Protein AF-A0A3N5T898-F1 (afdb_monomer)

Radius of gyration: 33.57 Å; Cα contacts (8 Å, |Δi|>4): 52; chains: 1; bounding box: 86×47×98 Å

Mean predicted aligned error: 14.05 Å

pLDDT: mean 79.13, std 24.29, range [31.53, 98.25]

Solvent-accessible surface area (backbone atoms only — not comparable to full-atom values): 8788 Å² total; per-residue (Å²): 140,86,88,80,85,82,81,81,82,78,82,81,83,78,82,78,80,78,80,80,84,78,85,74,86,74,86,76,78,72,82,68,76,75,55,72,74,76,83,80,87,82,82,91,66,82,76,77,73,57,71,67,58,52,60,71,70,52,84,76,70,47,39,66,59,54,30,48,35,70,72,47,57,75,90,43,47,48,76,62,67,66,69,38,64,49,75,49,72,72,54,53,72,76,45,66,85,57,81,79,78,88,86,82,88,90,81,73,76,85,90,54,97,85,62,84,58,68,93,79,110

Nearest PDB structures (foldseek):
  4ioj-assembly1_A  TM=9.815E-01  e=1.491E-05  Moorella thermoacetica ATCC 39073
  5a4j-assembly2_A  TM=9.734E-01  e=4.145E-04  Tepidanaerobacter acetatoxydans Re1

Secondary structure (DSSP, 8-state):
------PPPPPP---PPPPP------------------PPPP---SSPPPHHHHHHH--PPPHHHHHHHHT--GGGEEESSSS-EEEPTTHHHHHTTSPP--------SS--TT---TTT-

Structure (mmCIF, N/CA/C/O backbone):
data_AF-A0A3N5T898-F1
#
_entry.id   AF-A0A3N5T898-F1
#
loop_
_atom_site.group_PDB
_atom_site.id
_atom_site.type_symbol
_atom_site.label_atom_id
_atom_site.label_alt_id
_atom_site.label_comp_id
_atom_site.label_asym_id
_atom_site.label_entity_id
_atom_site.label_seq_id
_atom_site.pdbx_PDB_ins_code
_atom_site.Cartn_x
_atom_site.Cartn_y
_atom_site.Cartn_z
_atom_site.occupancy
_atom_site.B_iso_or_equiv
_atom_site.auth_seq_id
_atom_site.auth_comp_id
_atom_site.auth_asym_id
_atom_site.auth_atom_id
_atom_site.pdbx_PDB_model_num
ATOM 1 N N . MET A 1 1 ? -64.226 32.332 78.339 1.00 42.94 1 MET A N 1
ATOM 2 C CA . MET A 1 1 ? -63.950 31.152 77.487 1.00 42.94 1 MET A CA 1
ATOM 3 C C . MET A 1 1 ? -62.711 31.446 76.651 1.00 42.94 1 MET A C 1
ATOM 5 O O . MET A 1 1 ? -62.765 32.293 75.773 1.00 42.94 1 MET A O 1
ATOM 9 N N . ALA A 1 2 ? -61.574 30.850 77.014 1.00 41.94 2 ALA A N 1
ATOM 10 C CA . ALA A 1 2 ? -60.269 31.091 76.399 1.00 41.94 2 ALA A CA 1
ATOM 11 C C . ALA A 1 2 ? -60.043 30.139 75.213 1.00 41.94 2 ALA A C 1
ATOM 13 O O . ALA A 1 2 ? -60.228 28.933 75.355 1.00 41.94 2 ALA A O 1
ATOM 14 N N . ILE A 1 3 ? -59.630 30.666 74.057 1.00 42.22 3 ILE A N 1
ATOM 15 C CA . ILE A 1 3 ? -59.310 29.873 72.862 1.00 42.22 3 ILE A CA 1
ATOM 16 C C . ILE A 1 3 ? -57.783 29.813 72.728 1.00 42.22 3 ILE A C 1
ATOM 18 O O . ILE A 1 3 ? -57.141 30.734 72.227 1.00 42.22 3 ILE A O 1
ATOM 22 N N . THR A 1 4 ? -57.180 28.728 73.212 1.00 44.31 4 THR A N 1
ATOM 23 C CA . THR A 1 4 ? -55.740 28.453 73.125 1.00 44.31 4 THR A CA 1
ATOM 24 C C . THR A 1 4 ? -55.383 27.802 71.782 1.00 44.31 4 THR A C 1
ATOM 26 O O . THR A 1 4 ? -55.752 26.669 71.480 1.00 44.31 4 THR A O 1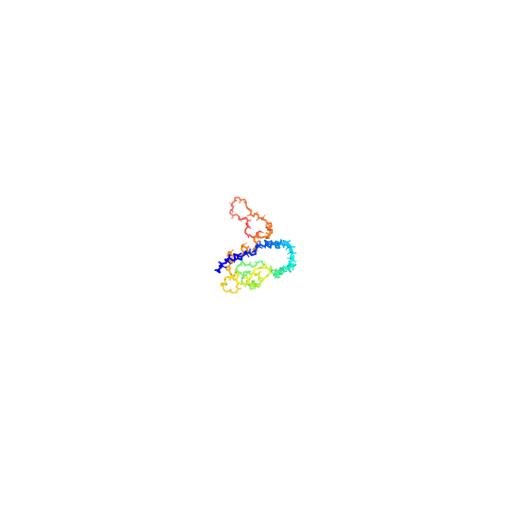
ATOM 29 N N . LYS A 1 5 ? -54.614 28.525 70.956 1.00 48.72 5 LYS A N 1
ATOM 30 C CA . LYS A 1 5 ? -54.051 28.068 69.671 1.00 48.72 5 LYS A CA 1
ATOM 31 C C . LYS A 1 5 ? -52.921 27.049 69.915 1.00 48.72 5 LYS A C 1
ATOM 33 O O . LYS A 1 5 ? -51.794 27.431 70.225 1.00 48.72 5 LYS A O 1
ATOM 38 N N . LYS A 1 6 ? -53.182 25.748 69.738 1.00 46.75 6 LYS A N 1
ATOM 39 C CA . LYS A 1 6 ? -52.131 24.711 69.659 1.00 46.75 6 LYS A CA 1
ATOM 40 C C . LYS A 1 6 ? -51.382 24.831 68.322 1.00 46.75 6 LYS A C 1
ATOM 42 O O . LYS A 1 6 ? -51.940 24.551 67.265 1.00 46.75 6 LYS A O 1
ATOM 47 N N . ARG A 1 7 ? -50.109 25.238 68.363 1.00 47.53 7 ARG A N 1
ATOM 48 C CA . ARG A 1 7 ? -49.183 25.181 67.217 1.00 47.53 7 ARG A CA 1
ATOM 49 C C . ARG A 1 7 ? -48.797 23.718 66.961 1.00 47.53 7 ARG A C 1
ATOM 51 O O . ARG A 1 7 ? -48.230 23.069 67.834 1.00 47.53 7 ARG A O 1
ATOM 58 N N . LYS A 1 8 ? -49.122 23.196 65.776 1.00 44.91 8 LYS A N 1
ATOM 59 C CA . LYS A 1 8 ? -48.767 21.840 65.333 1.00 44.91 8 LYS A CA 1
ATOM 60 C C . LYS A 1 8 ? -47.328 21.855 64.803 1.00 44.91 8 LYS A C 1
ATOM 62 O O . LYS A 1 8 ? -47.035 22.570 63.849 1.00 44.91 8 LYS A O 1
ATOM 67 N N . ALA A 1 9 ? -46.432 21.114 65.451 1.00 46.72 9 ALA A N 1
ATOM 68 C CA . ALA A 1 9 ? -45.042 20.962 65.028 1.00 46.72 9 ALA A CA 1
ATOM 69 C C . ALA A 1 9 ? -44.952 20.153 63.719 1.00 46.72 9 ALA A C 1
ATOM 71 O O . ALA A 1 9 ? -45.597 19.114 63.578 1.00 46.72 9 ALA A O 1
ATOM 72 N N . LEU A 1 10 ? -44.154 20.641 62.767 1.00 40.44 10 LEU A N 1
ATOM 73 C CA . LEU A 1 10 ? -43.810 19.950 61.521 1.00 40.44 10 LEU A CA 1
ATOM 74 C C . LEU A 1 10 ? -42.838 18.788 61.816 1.00 40.44 10 LEU A C 1
ATOM 76 O O . LEU A 1 10 ? -41.910 18.971 62.609 1.00 40.44 10 LEU A O 1
ATOM 80 N N . PRO A 1 11 ? -42.997 17.605 61.193 1.00 41.88 11 PRO A N 1
ATOM 81 C CA . PRO A 1 11 ? -42.087 16.488 61.416 1.00 41.88 11 PRO A CA 1
ATOM 82 C C . PRO A 1 11 ? -40.720 16.744 60.761 1.00 41.88 11 PRO A C 1
ATOM 84 O O . PRO A 1 11 ? -40.621 17.197 59.619 1.00 41.88 11 PRO A O 1
ATOM 87 N N . LYS A 1 12 ? -39.652 16.441 61.508 1.00 42.59 12 LYS A N 1
ATOM 88 C CA . LYS A 1 12 ? -38.250 16.526 61.077 1.00 42.59 12 LYS A CA 1
ATOM 89 C C . LYS A 1 12 ? -38.016 15.594 59.876 1.00 42.59 12 LYS A C 1
ATOM 91 O O . LYS A 1 12 ? -38.197 14.387 59.996 1.00 42.59 12 LYS A O 1
ATOM 96 N N . LYS A 1 13 ? -37.581 16.148 58.736 1.00 42.47 13 LYS A N 1
ATOM 97 C CA . LYS A 1 13 ? -37.082 15.384 57.578 1.00 42.47 13 LYS A CA 1
ATOM 98 C C . LYS A 1 13 ? -35.842 14.584 57.992 1.00 42.47 13 LYS A C 1
ATOM 100 O O . LYS A 1 13 ? -34.786 15.160 58.239 1.00 42.47 13 LYS A O 1
ATOM 105 N N . THR A 1 14 ? -35.958 13.264 58.039 1.00 36.97 14 THR A N 1
ATOM 106 C CA . THR A 1 14 ? -34.824 12.337 58.079 1.00 36.97 14 THR A CA 1
ATOM 107 C C . THR A 1 14 ? -34.124 12.345 56.717 1.00 36.97 14 THR A C 1
ATOM 109 O O . THR A 1 14 ? -34.742 12.088 55.685 1.00 36.97 14 THR A O 1
ATOM 112 N N . LEU A 1 15 ? -32.828 12.671 56.701 1.00 37.31 15 LEU A N 1
ATOM 113 C CA . LEU A 1 15 ? -31.980 12.588 55.511 1.00 37.31 15 LEU A CA 1
ATOM 114 C C . LEU A 1 15 ? -31.830 11.121 55.083 1.00 37.31 15 LEU A C 1
ATOM 116 O O . LEU A 1 15 ? -31.170 10.328 55.753 1.00 37.31 15 LEU A O 1
ATOM 120 N N . ALA A 1 16 ? -32.439 10.769 53.952 1.00 42.38 16 ALA A N 1
ATOM 121 C CA . ALA A 1 16 ? -32.222 9.493 53.288 1.00 42.38 16 ALA A CA 1
ATOM 122 C C . ALA A 1 16 ? -30.763 9.395 52.805 1.00 42.38 16 ALA A C 1
ATOM 124 O O . ALA A 1 16 ? -30.274 10.255 52.068 1.00 42.38 16 ALA A O 1
ATOM 125 N N . LYS A 1 17 ? -30.063 8.336 53.227 1.00 38.09 17 LYS A N 1
ATOM 126 C CA . LYS A 1 17 ? -28.729 7.970 52.736 1.00 38.09 17 LYS A CA 1
ATOM 127 C C . LYS A 1 17 ? -28.800 7.719 51.222 1.00 38.09 17 LYS A C 1
ATOM 129 O O . LYS A 1 17 ? -29.535 6.838 50.783 1.00 38.09 17 LYS A O 1
ATOM 134 N N . LYS A 1 18 ? -28.027 8.471 50.428 1.00 37.53 18 LYS A N 1
ATOM 135 C CA . LYS A 1 18 ? -27.790 8.179 49.001 1.00 37.53 18 LYS A CA 1
ATOM 136 C C . LYS A 1 18 ? -27.208 6.762 48.861 1.00 37.53 18 LYS A C 1
ATOM 138 O O . LYS A 1 18 ? -26.258 6.452 49.583 1.00 37.53 18 LYS A O 1
ATOM 143 N N . PRO A 1 19 ? -27.703 5.917 47.943 1.00 31.53 19 PRO A N 1
ATOM 144 C C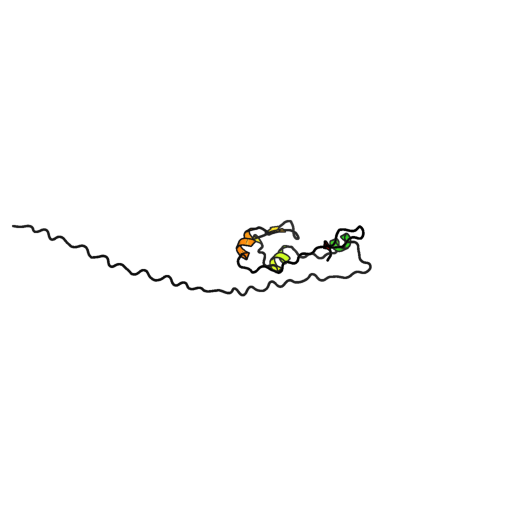A . PRO A 1 19 ? -27.062 4.642 47.673 1.00 31.53 19 PRO A CA 1
ATOM 145 C C . PRO A 1 19 ? -25.743 4.881 46.926 1.00 31.53 19 PRO A C 1
ATOM 147 O O . PRO A 1 19 ? -25.659 5.701 46.011 1.00 31.53 19 PRO A O 1
ATOM 150 N N . ALA A 1 20 ? -24.701 4.174 47.357 1.00 39.41 20 ALA A N 1
ATOM 151 C CA . ALA A 1 20 ? -23.379 4.193 46.754 1.00 39.41 20 ALA A CA 1
ATOM 152 C C . ALA A 1 20 ? -23.435 3.705 45.296 1.00 39.41 20 ALA A C 1
ATOM 154 O O . ALA A 1 20 ? -23.936 2.616 45.009 1.00 39.41 20 ALA A O 1
ATOM 155 N N . VAL A 1 21 ? -22.887 4.500 44.377 1.00 36.06 21 VAL A N 1
ATOM 156 C CA . VAL A 1 21 ? -22.676 4.113 42.978 1.00 36.06 21 VAL A CA 1
ATOM 157 C C . VAL A 1 21 ? -21.608 3.018 42.947 1.00 36.06 21 VAL A C 1
ATOM 159 O O . VAL A 1 21 ? -20.422 3.289 43.134 1.00 36.06 21 VAL A O 1
ATOM 162 N N . LYS A 1 22 ? -22.017 1.765 42.719 1.00 34.34 22 LYS A N 1
ATOM 163 C CA . LYS A 1 22 ? -21.085 0.679 42.399 1.00 34.34 22 LYS A CA 1
ATOM 164 C C . LYS A 1 22 ? -20.480 0.946 41.017 1.00 34.34 22 LYS A C 1
ATOM 166 O O . LYS A 1 22 ? -21.146 0.773 40.001 1.00 34.34 22 LYS A O 1
ATOM 171 N N . LYS A 1 23 ? -19.198 1.326 40.981 1.00 40.62 23 LYS A N 1
ATOM 172 C CA . LYS A 1 23 ? -18.334 1.136 39.808 1.00 40.62 23 LYS A CA 1
ATOM 173 C C . LYS A 1 23 ? -18.194 -0.369 39.574 1.00 40.62 23 LYS A C 1
ATOM 175 O O . LYS A 1 23 ? -17.383 -1.020 40.224 1.00 40.62 23 LYS A O 1
ATOM 180 N N . ALA A 1 24 ? -18.987 -0.917 38.663 1.00 33.44 24 ALA A N 1
ATOM 181 C CA . ALA A 1 24 ? -18.711 -2.214 38.069 1.00 33.44 24 ALA A CA 1
ATOM 182 C C . ALA A 1 24 ? -17.963 -1.958 36.760 1.00 33.44 24 ALA A C 1
ATOM 184 O O . ALA A 1 24 ? -18.555 -1.649 35.729 1.00 33.44 24 ALA A O 1
ATOM 185 N N . GLY A 1 25 ? -16.634 -2.031 36.831 1.00 36.62 25 GLY A N 1
ATOM 186 C CA . GLY A 1 25 ? -15.835 -2.302 35.651 1.00 36.62 25 GLY A CA 1
ATOM 187 C C . GLY A 1 25 ? -16.228 -3.683 35.147 1.00 36.62 25 GLY A C 1
ATOM 188 O O . GLY A 1 25 ? -16.008 -4.681 35.825 1.00 36.62 25 GLY A O 1
ATOM 189 N N . THR A 1 26 ? -16.843 -3.733 33.975 1.00 32.22 26 THR A N 1
ATOM 190 C CA . THR A 1 26 ? -16.959 -4.966 33.207 1.00 32.22 26 THR A CA 1
ATOM 191 C C . THR A 1 26 ? -16.218 -4.710 31.910 1.00 32.22 26 THR A C 1
ATOM 193 O O . THR A 1 26 ? -16.736 -4.130 30.958 1.00 32.22 26 THR A O 1
ATOM 196 N N . SER A 1 27 ? -14.940 -5.076 31.925 1.00 37.16 27 SER A N 1
ATOM 197 C CA . SER A 1 27 ? -14.108 -5.271 30.748 1.00 37.16 27 SER A CA 1
ATOM 198 C C . SER A 1 27 ? -14.720 -6.395 29.914 1.00 37.16 27 SER A C 1
ATOM 200 O O . SER A 1 27 ? -14.306 -7.549 29.977 1.00 37.16 27 SER A O 1
ATOM 202 N N . ALA A 1 28 ? -15.739 -6.058 29.127 1.00 33.75 28 ALA A N 1
ATOM 203 C CA . ALA A 1 28 ? -16.190 -6.904 28.040 1.00 33.75 28 ALA A CA 1
ATOM 204 C C . ALA A 1 28 ? -15.103 -6.865 26.962 1.00 33.75 28 ALA A C 1
ATOM 206 O O . ALA A 1 28 ? -15.109 -6.023 26.063 1.00 33.75 28 ALA A O 1
ATOM 207 N N . SER A 1 29 ? -14.120 -7.753 27.116 1.00 37.06 29 SER A N 1
ATOM 208 C CA . SER A 1 29 ? -13.203 -8.140 26.056 1.00 37.06 29 SER A CA 1
ATOM 209 C C . SER A 1 29 ? -14.056 -8.688 24.917 1.00 37.06 29 SER A C 1
ATOM 211 O O . SER A 1 29 ? -14.468 -9.848 24.922 1.00 37.06 29 SER A O 1
ATOM 213 N N . SER A 1 30 ? -14.409 -7.824 23.965 1.00 43.16 30 SER A N 1
ATOM 214 C CA . SER A 1 30 ? -14.935 -8.285 22.696 1.00 43.16 30 SER A CA 1
ATOM 215 C C . SER A 1 30 ? -13.775 -8.990 22.011 1.00 43.16 30 SER A C 1
ATOM 217 O O . SER A 1 30 ? -12.842 -8.357 21.519 1.00 43.16 30 SER A O 1
ATOM 219 N N . ASN A 1 31 ? -13.809 -10.323 22.056 1.00 42.12 31 ASN A N 1
ATOM 220 C CA . ASN A 1 31 ? -12.984 -11.201 21.240 1.00 42.12 31 ASN A CA 1
ATOM 221 C C . ASN A 1 31 ? -13.223 -10.828 19.772 1.00 42.12 31 ASN A C 1
ATOM 223 O O . ASN A 1 31 ? -14.101 -11.362 19.094 1.00 42.12 31 ASN A O 1
ATOM 227 N N . GLY A 1 32 ? -12.487 -9.821 19.306 1.00 46.91 32 GLY A N 1
ATOM 228 C CA . GLY A 1 32 ? -12.530 -9.342 17.944 1.00 46.91 32 GLY A CA 1
ATOM 229 C C . GLY A 1 32 ? -12.004 -10.457 17.067 1.00 46.91 32 GLY A C 1
ATOM 230 O O . GLY A 1 32 ? -10.821 -10.786 17.139 1.00 46.91 32 GLY A O 1
ATOM 231 N N . LYS A 1 33 ? -12.892 -11.052 16.265 1.00 50.84 33 LYS A N 1
ATOM 232 C CA . LYS A 1 33 ? -12.519 -11.916 15.144 1.00 50.84 33 LYS A CA 1
ATOM 233 C C . LYS A 1 33 ? -11.341 -11.244 14.436 1.00 50.84 33 LYS A C 1
ATOM 235 O O . LYS A 1 33 ? -11.505 -10.139 13.918 1.00 50.84 33 LYS A O 1
ATOM 240 N N . LYS A 1 34 ? -10.148 -11.849 14.493 1.00 56.59 34 LYS A N 1
ATOM 241 C CA . LYS A 1 34 ? -8.995 -11.353 13.735 1.00 56.59 34 LYS A CA 1
ATOM 242 C C . LYS A 1 34 ? -9.443 -11.303 12.283 1.00 56.59 34 LYS A C 1
ATOM 244 O O . LYS A 1 34 ? -9.863 -12.326 11.747 1.00 56.59 34 LYS A O 1
ATOM 249 N N . ALA A 1 35 ? -9.433 -10.116 11.692 1.00 63.31 35 ALA A N 1
ATOM 250 C CA . ALA A 1 35 ? -9.736 -9.984 10.284 1.00 63.31 35 ALA A CA 1
ATOM 251 C C . ALA A 1 35 ? -8.669 -10.784 9.520 1.00 63.31 35 ALA A C 1
ATOM 253 O O . ALA A 1 35 ? -7.468 -10.591 9.716 1.00 63.31 35 ALA A O 1
ATOM 254 N N . VAL A 1 36 ? -9.117 -11.797 8.778 1.00 80.94 36 VAL A N 1
ATOM 255 C CA . VAL A 1 36 ? -8.236 -12.724 8.069 1.00 80.94 36 VAL A CA 1
ATOM 256 C C . VAL A 1 36 ? -7.906 -12.076 6.734 1.00 80.94 36 VAL A C 1
ATOM 258 O O . VAL A 1 36 ? -8.730 -12.071 5.825 1.00 80.94 36 VAL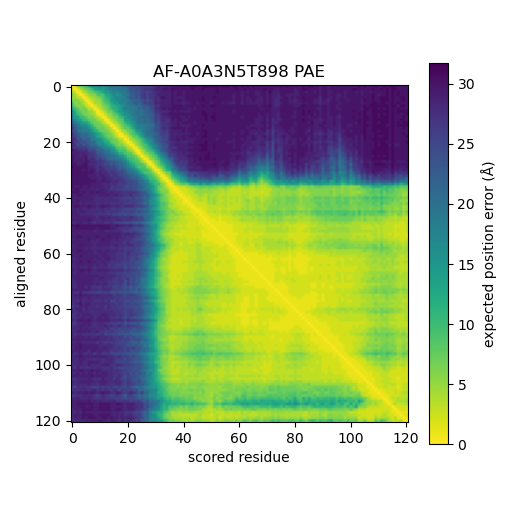 A O 1
ATOM 261 N N . PHE A 1 37 ? -6.714 -11.492 6.632 1.00 86.75 37 PHE A N 1
ATOM 262 C CA . PHE A 1 37 ? -6.189 -11.000 5.364 1.00 86.75 37 PHE A CA 1
ATOM 263 C C . PHE A 1 37 ? -5.919 -12.183 4.429 1.00 86.75 37 PHE A C 1
ATOM 265 O O . PHE A 1 37 ? -5.223 -13.130 4.803 1.00 86.75 37 PHE A O 1
ATOM 272 N N . VAL A 1 38 ? -6.457 -12.127 3.210 1.00 89.00 38 VAL A N 1
ATOM 273 C CA . VAL A 1 38 ? -6.253 -13.181 2.204 1.00 89.00 38 VAL A CA 1
ATOM 274 C C . VAL A 1 38 ? -5.390 -12.623 1.074 1.00 89.00 38 VAL A C 1
ATOM 276 O O . VAL A 1 38 ? -5.862 -11.770 0.335 1.00 89.00 38 VAL A O 1
ATOM 279 N N . PRO A 1 39 ? -4.148 -13.067 0.860 1.00 89.94 39 PRO A N 1
ATOM 280 C CA . PRO A 1 39 ? -3.330 -12.518 -0.219 1.00 89.94 39 PRO A CA 1
ATOM 281 C C . PRO A 1 39 ? -3.900 -12.868 -1.605 1.00 89.94 39 PRO A C 1
ATOM 283 O O . PRO A 1 39 ? -4.410 -13.969 -1.833 1.00 89.94 39 PRO A O 1
ATOM 286 N N . THR A 1 40 ? -3.796 -11.937 -2.557 1.00 89.94 40 THR A N 1
ATOM 287 C CA . THR A 1 40 ? -4.126 -12.204 -3.966 1.00 89.94 40 THR A CA 1
ATOM 288 C C . THR A 1 40 ? -3.085 -13.153 -4.560 1.00 89.94 40 THR A C 1
ATOM 290 O O . THR A 1 40 ? -1.885 -12.918 -4.444 1.00 89.94 40 THR A O 1
ATOM 293 N N . LYS A 1 41 ? -3.533 -14.235 -5.208 1.00 89.62 41 LYS A N 1
ATOM 294 C CA . LYS A 1 41 ? -2.631 -15.204 -5.848 1.00 89.62 41 LYS A CA 1
ATOM 295 C C . LYS A 1 41 ? -1.887 -14.559 -7.020 1.00 89.62 41 LYS A C 1
ATOM 297 O O . LYS A 1 41 ? -2.524 -14.019 -7.924 1.00 89.62 41 LYS A O 1
ATOM 302 N N . LEU A 1 42 ? -0.562 -14.683 -7.027 1.00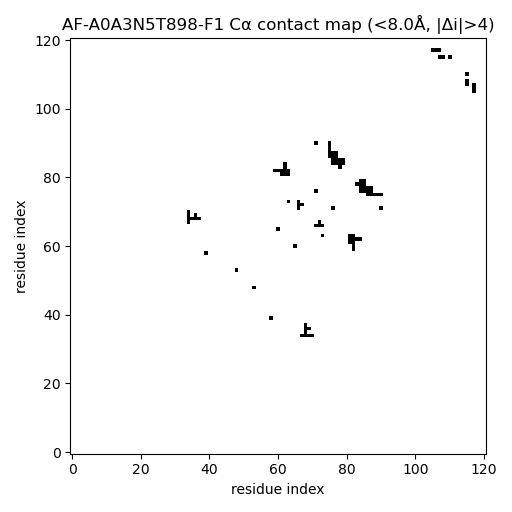 89.31 42 LEU A N 1
ATOM 303 C CA . LEU A 1 42 ? 0.303 -14.179 -8.093 1.00 89.31 42 LEU A CA 1
ATOM 304 C C . LEU A 1 42 ? 0.520 -15.242 -9.177 1.00 89.31 42 LEU A C 1
ATOM 306 O O . LEU A 1 42 ? 0.605 -16.436 -8.884 1.00 89.31 42 LEU A O 1
ATOM 310 N N . LYS A 1 43 ? 0.625 -14.799 -10.433 1.00 89.88 43 LYS A N 1
ATOM 311 C CA . LYS A 1 43 ? 1.033 -15.624 -11.575 1.00 89.88 43 LYS A CA 1
ATOM 312 C C . LYS A 1 43 ? 2.339 -15.069 -12.122 1.00 89.88 43 LYS A C 1
ATOM 314 O O . LYS A 1 43 ? 2.363 -13.945 -12.608 1.00 89.88 43 LYS A O 1
ATOM 319 N N . LEU A 1 44 ? 3.409 -15.847 -12.019 1.00 92.12 44 LEU A N 1
ATOM 320 C CA . LEU A 1 44 ? 4.722 -15.443 -12.509 1.00 92.12 44 LEU A CA 1
ATOM 321 C C . LEU A 1 44 ? 4.817 -15.745 -14.005 1.00 92.12 44 LEU A C 1
ATOM 323 O O . LEU A 1 44 ? 4.565 -16.875 -14.422 1.00 92.12 44 LEU A O 1
ATOM 327 N N . LEU A 1 45 ? 5.172 -14.735 -14.795 1.00 93.25 45 LEU A N 1
ATOM 328 C CA . LEU A 1 45 ? 5.343 -14.834 -16.243 1.00 93.25 45 LEU A CA 1
ATOM 329 C C . LEU A 1 45 ? 6.819 -14.638 -16.606 1.00 93.25 45 LEU A C 1
ATOM 331 O O . LEU A 1 45 ? 7.550 -13.937 -15.905 1.00 93.25 45 LEU A O 1
ATOM 335 N N . ARG A 1 46 ? 7.260 -15.293 -17.684 1.00 94.56 46 ARG A N 1
ATOM 336 C CA . ARG A 1 46 ? 8.594 -15.124 -18.276 1.00 94.56 46 ARG A CA 1
ATOM 337 C C . ARG A 1 46 ? 8.456 -15.092 -19.806 1.00 94.56 46 ARG A C 1
ATOM 339 O O . ARG A 1 46 ? 7.835 -16.017 -20.330 1.00 94.56 46 ARG A O 1
ATOM 346 N N . PRO A 1 47 ? 9.025 -14.093 -20.514 1.00 93.94 47 PRO A N 1
ATOM 347 C CA 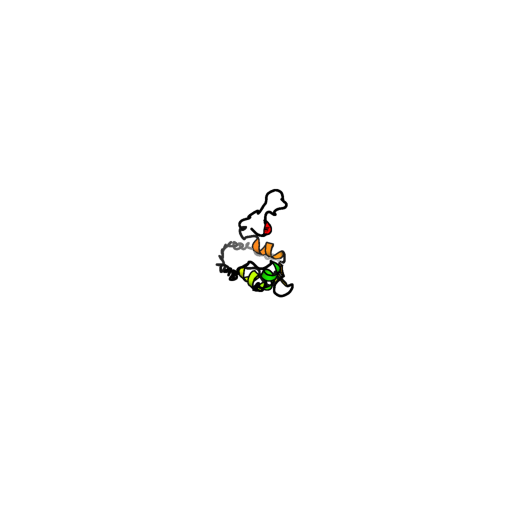. PRO A 1 47 ? 9.743 -12.916 -19.993 1.00 93.94 47 PRO A CA 1
ATOM 348 C C . PRO A 1 47 ? 8.847 -12.002 -19.134 1.00 93.94 47 PRO A C 1
ATOM 350 O O . PRO A 1 47 ? 7.627 -12.154 -19.135 1.00 93.94 47 PRO A O 1
ATOM 353 N N . ILE A 1 48 ? 9.459 -11.113 -18.340 1.00 95.50 48 ILE A N 1
ATOM 354 C CA . ILE A 1 48 ? 8.720 -10.180 -17.473 1.00 95.50 48 ILE A CA 1
ATOM 355 C C . ILE A 1 48 ? 8.009 -9.156 -18.376 1.00 95.50 48 ILE A C 1
ATOM 357 O O . ILE A 1 48 ? 8.696 -8.507 -19.167 1.00 95.50 48 ILE A O 1
ATOM 361 N N . PRO A 1 49 ? 6.670 -9.022 -18.301 1.00 95.50 49 PRO A N 1
ATOM 362 C CA . PRO A 1 49 ? 5.934 -8.020 -19.071 1.00 95.50 49 PRO A CA 1
ATOM 363 C C . PRO A 1 49 ? 6.236 -6.594 -18.594 1.00 95.50 49 PRO A C 1
ATOM 365 O O . PRO A 1 49 ? 6.808 -6.394 -17.524 1.00 95.50 49 PRO A O 1
ATOM 368 N N . SER A 1 50 ? 5.804 -5.596 -19.359 1.00 97.12 50 SER A N 1
ATOM 369 C CA . SER A 1 50 ? 5.886 -4.193 -18.938 1.00 97.12 50 SER A CA 1
ATOM 370 C C . SER A 1 50 ? 4.966 -3.887 -17.746 1.00 97.12 50 SER A C 1
ATOM 372 O O . SER A 1 50 ? 3.946 -4.549 -17.541 1.00 97.12 50 SER A O 1
ATOM 374 N N . ASP A 1 51 ? 5.274 -2.834 -16.983 1.00 95.69 51 ASP A N 1
ATOM 375 C CA . ASP A 1 51 ? 4.507 -2.458 -15.783 1.00 95.69 51 ASP A CA 1
ATOM 376 C C . ASP A 1 51 ? 3.014 -2.241 -16.066 1.00 95.69 51 ASP A C 1
ATOM 378 O O . ASP A 1 51 ? 2.154 -2.648 -15.280 1.00 95.69 51 ASP A O 1
ATOM 382 N N . ILE A 1 52 ? 2.687 -1.633 -17.211 1.00 96.88 52 ILE A N 1
ATOM 383 C CA . ILE A 1 52 ? 1.297 -1.384 -17.604 1.00 96.88 52 ILE A CA 1
ATOM 384 C C . ILE A 1 52 ? 0.549 -2.682 -17.930 1.00 96.88 52 ILE A C 1
ATOM 386 O O . ILE A 1 52 ? -0.610 -2.826 -17.541 1.00 96.88 52 ILE A O 1
ATOM 390 N N . GLU A 1 53 ? 1.202 -3.649 -18.576 1.00 96.00 53 GLU A N 1
ATOM 391 C CA . GLU A 1 53 ? 0.610 -4.960 -18.864 1.00 96.00 53 GLU A CA 1
ATOM 392 C C . GLU A 1 53 ? 0.361 -5.738 -17.569 1.00 96.00 53 GLU A C 1
ATOM 394 O O . GLU A 1 53 ? -0.702 -6.339 -17.396 1.00 96.00 53 GLU A O 1
ATOM 399 N N . ILE A 1 54 ? 1.303 -5.673 -16.619 1.00 95.12 54 ILE A N 1
ATOM 400 C CA . ILE A 1 54 ? 1.150 -6.276 -15.289 1.00 95.12 54 ILE A CA 1
ATOM 401 C C . ILE A 1 54 ? -0.032 -5.635 -14.547 1.00 95.12 54 ILE A C 1
ATOM 403 O O . ILE A 1 54 ? -0.869 -6.349 -13.987 1.00 95.12 54 ILE A O 1
ATOM 407 N N . ALA A 1 55 ? -0.139 -4.303 -14.572 1.00 94.06 55 ALA A N 1
ATOM 408 C CA . ALA A 1 55 ? -1.224 -3.575 -13.921 1.00 94.06 55 ALA A CA 1
ATOM 409 C C . ALA A 1 55 ? -2.599 -3.918 -14.521 1.00 94.06 55 ALA A C 1
ATOM 411 O O . ALA A 1 55 ? -3.554 -4.147 -13.778 1.00 94.06 55 ALA A O 1
ATOM 412 N N . GLN A 1 56 ? -2.701 -4.004 -15.851 1.00 95.12 56 GLN A N 1
ATOM 413 C CA . GLN A 1 56 ? -3.944 -4.348 -16.552 1.00 95.12 56 GLN A CA 1
ATOM 414 C C . GLN A 1 56 ? -4.360 -5.812 -16.346 1.00 95.12 56 GLN A C 1
ATOM 416 O O . GLN A 1 56 ? -5.551 -6.103 -16.239 1.00 95.12 56 GLN A O 1
ATOM 421 N N . ALA A 1 57 ? -3.401 -6.738 -16.248 1.00 93.75 57 ALA A N 1
ATOM 422 C CA . ALA A 1 57 ? -3.667 -8.153 -15.980 1.00 93.75 57 ALA A CA 1
ATOM 423 C C . ALA A 1 57 ? -4.041 -8.442 -14.509 1.00 93.75 57 ALA A C 1
ATOM 425 O O . ALA A 1 57 ? -4.483 -9.552 -14.178 1.00 93.75 57 ALA A O 1
ATOM 426 N N . GLY A 1 58 ? -3.855 -7.466 -13.615 1.00 92.06 58 GLY A N 1
ATOM 427 C CA . GLY A 1 58 ? -4.091 -7.590 -12.183 1.00 92.06 58 GLY A CA 1
ATOM 428 C C . GLY A 1 58 ? -5.553 -7.878 -11.832 1.00 92.06 58 GLY A C 1
ATOM 429 O O . GLY A 1 58 ? -6.463 -7.116 -12.149 1.00 92.06 58 GLY A O 1
ATOM 430 N N . LYS A 1 59 ? -5.794 -8.966 -11.089 1.00 92.12 59 LYS A N 1
ATOM 431 C CA . LYS A 1 59 ? -7.111 -9.250 -10.498 1.00 92.12 59 LYS A CA 1
ATOM 432 C C . LYS A 1 59 ? -7.266 -8.495 -9.181 1.00 92.12 59 LYS A C 1
ATOM 434 O O . LYS A 1 59 ? -6.836 -8.975 -8.131 1.00 92.12 59 LYS A O 1
ATOM 439 N N . LEU A 1 60 ? -7.864 -7.309 -9.252 1.00 93.38 60 LEU A N 1
ATOM 440 C CA . LEU A 1 60 ? -8.080 -6.444 -8.094 1.00 93.38 60 LEU A CA 1
ATOM 441 C C . LEU A 1 60 ? -9.214 -6.963 -7.204 1.00 93.38 60 LEU A C 1
ATOM 443 O O . LEU A 1 60 ? -10.255 -7.410 -7.686 1.00 93.38 60 LEU A O 1
ATOM 447 N N . LYS A 1 61 ? -9.031 -6.849 -5.888 1.00 94.44 61 LYS A N 1
ATOM 448 C CA . LYS A 1 61 ? -10.126 -6.999 -4.927 1.00 94.44 61 LYS A CA 1
ATOM 449 C C . LYS A 1 61 ? -10.918 -5.692 -4.844 1.00 94.44 61 LYS A C 1
ATOM 451 O O . LYS A 1 61 ? -10.290 -4.631 -4.824 1.00 94.44 61 LYS A O 1
ATOM 456 N N . PRO A 1 62 ? -12.256 -5.732 -4.725 1.00 96.06 62 PRO A N 1
ATOM 457 C CA . PRO A 1 62 ? -13.036 -4.542 -4.404 1.00 96.06 62 PRO A CA 1
ATOM 458 C C . PRO A 1 62 ? -12.532 -3.878 -3.118 1.00 96.06 62 PRO A C 1
ATOM 460 O O . PRO A 1 62 ? -12.203 -4.559 -2.143 1.00 96.06 62 PRO A O 1
ATOM 463 N N . VAL A 1 63 ? -12.515 -2.546 -3.086 1.00 97.12 63 VAL A N 1
ATOM 464 C CA . VAL A 1 63 ? -11.993 -1.786 -1.936 1.00 97.12 63 VAL A CA 1
ATOM 465 C C . VAL A 1 63 ? -12.778 -2.068 -0.650 1.00 97.12 63 VAL A C 1
ATOM 467 O O . VAL A 1 63 ? -12.196 -2.094 0.429 1.00 97.12 63 VAL A O 1
ATOM 470 N N . LEU A 1 64 ? -14.074 -2.376 -0.766 1.00 96.25 64 LEU A N 1
ATOM 471 C CA . LEU A 1 64 ? -14.924 -2.788 0.356 1.00 96.25 64 LEU A CA 1
ATOM 472 C C . LEU A 1 64 ? -14.465 -4.106 0.990 1.00 96.25 64 LEU A C 1
ATOM 474 O O . LEU A 1 64 ? -14.448 -4.231 2.212 1.00 96.25 64 LEU A O 1
ATOM 478 N N . GLN A 1 65 ? -14.033 -5.071 0.171 1.00 95.31 65 GLN A N 1
ATOM 479 C CA . GLN A 1 65 ? -13.485 -6.326 0.677 1.00 95.31 65 GLN A CA 1
ATOM 480 C C . GLN A 1 65 ? -12.185 -6.069 1.452 1.00 95.31 65 GLN A C 1
ATOM 482 O O . GLN A 1 65 ? -12.011 -6.589 2.551 1.00 95.31 65 GLN A O 1
ATOM 487 N N . ILE A 1 66 ? -11.295 -5.229 0.910 1.00 95.06 66 ILE A N 1
ATOM 488 C CA . ILE A 1 66 ? -10.039 -4.848 1.575 1.00 95.06 66 ILE A CA 1
ATOM 489 C C . ILE A 1 66 ? -10.332 -4.140 2.907 1.00 95.06 66 ILE A C 1
ATOM 491 O O . ILE A 1 6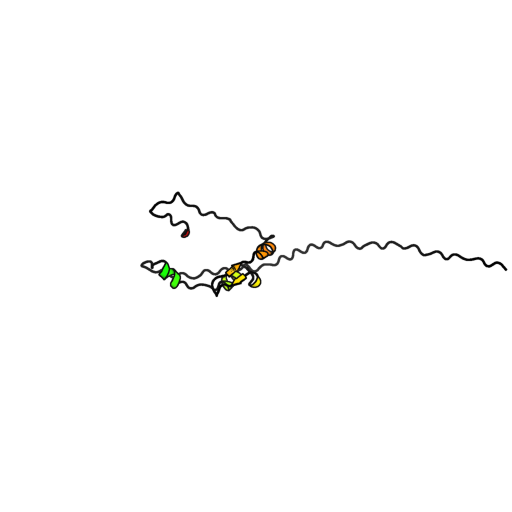6 ? -9.730 -4.464 3.927 1.00 95.06 66 ILE A O 1
ATOM 495 N N . ALA A 1 67 ? -11.290 -3.214 2.927 1.00 95.25 67 ALA A N 1
ATOM 496 C CA . ALA A 1 67 ? -11.694 -2.506 4.136 1.00 95.25 67 ALA A CA 1
ATOM 497 C C . ALA A 1 67 ? -12.213 -3.452 5.230 1.00 95.25 67 ALA A C 1
ATOM 499 O O . ALA A 1 67 ? -11.806 -3.333 6.388 1.00 95.25 67 ALA A O 1
ATOM 500 N N . ALA A 1 68 ? -13.040 -4.434 4.861 1.00 94.25 68 ALA A N 1
ATOM 501 C CA . ALA A 1 68 ? -13.528 -5.454 5.783 1.00 94.25 68 ALA A CA 1
ATOM 502 C C . ALA A 1 68 ? -12.384 -6.322 6.345 1.00 94.25 68 ALA A C 1
ATOM 504 O O . ALA A 1 68 ? -12.341 -6.569 7.553 1.00 94.25 68 ALA A O 1
ATOM 505 N N . GLU A 1 69 ? -11.420 -6.717 5.502 1.00 93.81 69 GLU A N 1
ATOM 506 C CA . GLU A 1 69 ? -10.201 -7.442 5.907 1.00 93.81 69 GLU A CA 1
ATOM 507 C C . GLU A 1 69 ? -9.300 -6.622 6.856 1.00 93.81 69 GLU A C 1
ATOM 509 O O . GLU A 1 69 ? -8.517 -7.200 7.605 1.00 93.81 69 GLU A O 1
ATOM 514 N N . LEU A 1 70 ? -9.430 -5.290 6.881 1.00 92.25 70 LEU A N 1
ATOM 515 C CA . LEU A 1 70 ? -8.701 -4.388 7.786 1.00 92.25 70 LEU A CA 1
ATOM 516 C C . LEU A 1 70 ? -9.535 -3.923 8.998 1.00 92.25 70 LEU A C 1
ATOM 518 O O . LEU A 1 70 ? -9.020 -3.253 9.895 1.00 92.25 70 LEU A O 1
ATOM 522 N N . GLY A 1 71 ? -10.824 -4.274 9.062 1.00 92.50 71 GLY A N 1
ATOM 523 C CA . GLY A 1 71 ? -11.736 -3.824 10.119 1.00 92.50 71 GLY A CA 1
ATOM 524 C C . GLY A 1 71 ? -12.139 -2.343 10.023 1.00 92.50 71 GLY A C 1
ATOM 525 O O . GLY A 1 71 ? -12.465 -1.722 11.048 1.00 92.50 71 GLY A O 1
ATOM 526 N N . ILE A 1 72 ? -12.100 -1.783 8.813 1.00 95.00 72 ILE A N 1
ATOM 527 C CA . ILE A 1 72 ? -12.667 -0.477 8.461 1.00 95.00 72 ILE A CA 1
ATOM 528 C C . ILE A 1 72 ? -14.143 -0.690 8.115 1.00 95.00 72 ILE A C 1
ATOM 530 O O . ILE A 1 72 ? -14.488 -1.618 7.383 1.00 95.00 72 ILE A O 1
ATOM 534 N N . ARG A 1 73 ? -15.028 0.134 8.677 1.00 94.94 73 ARG A N 1
ATOM 535 C CA . ARG A 1 73 ? -16.474 0.006 8.459 1.00 94.94 73 ARG A CA 1
ATOM 536 C C . ARG A 1 73 ? -16.884 0.737 7.184 1.00 94.94 73 ARG A C 1
ATOM 538 O O . ARG A 1 73 ? -16.294 1.750 6.830 1.00 94.94 73 ARG A O 1
ATOM 545 N N . GLU A 1 74 ? -17.942 0.274 6.526 1.00 94.88 74 GLU A N 1
ATOM 546 C CA . GLU A 1 74 ? -18.420 0.884 5.275 1.00 94.88 74 GLU A CA 1
ATOM 547 C C . GLU A 1 74 ? -18.836 2.353 5.444 1.00 94.88 74 GLU A C 1
ATOM 549 O O . GLU A 1 74 ? -18.570 3.177 4.576 1.00 94.88 74 GLU A O 1
ATOM 554 N N . ASN A 1 75 ? -19.421 2.715 6.590 1.00 96.06 75 ASN A N 1
ATOM 555 C CA . ASN A 1 75 ? -19.826 4.093 6.885 1.00 96.06 75 ASN A CA 1
ATOM 556 C C . ASN A 1 75 ? -18.641 5.055 7.117 1.00 96.06 75 ASN A C 1
ATOM 558 O O . ASN A 1 75 ? -18.831 6.275 7.107 1.00 96.06 75 ASN A O 1
ATOM 562 N N . GLU A 1 76 ? -17.436 4.513 7.310 1.00 96.81 76 GLU A N 1
ATOM 563 C CA . GLU A 1 76 ? -16.167 5.239 7.468 1.00 96.81 76 GLU A CA 1
ATOM 564 C C . GLU A 1 76 ? -15.454 5.447 6.121 1.00 96.81 76 GLU A C 1
ATOM 566 O O . GLU A 1 76 ? -14.332 5.952 6.087 1.00 96.81 76 GLU A O 1
ATOM 571 N N . LEU A 1 77 ? -16.090 5.061 5.009 1.00 97.62 77 LEU A N 1
ATOM 572 C CA . LEU A 1 77 ? -15.552 5.189 3.661 1.00 97.62 77 LEU A CA 1
ATOM 573 C C . LEU A 1 77 ? -16.388 6.129 2.796 1.00 97.62 77 LEU A C 1
ATOM 575 O O . LEU A 1 77 ? -17.607 6.229 2.928 1.00 97.62 77 LEU A O 1
ATOM 579 N N . GLU A 1 78 ? -15.710 6.771 1.853 1.00 98.00 78 GLU A N 1
ATOM 580 C CA . GLU A 1 78 ? -16.318 7.446 0.709 1.00 98.00 78 GLU A CA 1
ATOM 581 C C . GLU A 1 78 ? -15.800 6.785 -0.564 1.00 98.00 78 GLU A C 1
ATOM 583 O O . GLU A 1 78 ? -14.608 6.864 -0.867 1.00 98.00 78 GLU A O 1
ATOM 588 N N . LEU A 1 79 ? -16.673 6.085 -1.288 1.00 98.00 79 LEU A N 1
ATOM 589 C CA . LEU A 1 79 ? -16.283 5.282 -2.445 1.00 98.00 79 LEU A CA 1
ATOM 590 C C . LEU A 1 79 ? -16.117 6.135 -3.707 1.00 98.00 79 LEU A C 1
ATOM 592 O O . LEU A 1 79 ? -16.948 6.981 -4.021 1.00 98.00 79 LEU A O 1
ATOM 596 N N . TYR A 1 80 ? -15.072 5.832 -4.475 1.00 98.06 80 TYR A N 1
ATOM 597 C CA . TYR A 1 80 ? -14.776 6.410 -5.787 1.00 98.06 80 TYR A CA 1
ATOM 598 C C . TYR A 1 80 ? -14.676 5.269 -6.805 1.00 98.06 80 TYR A C 1
ATOM 600 O O . TYR A 1 80 ? -13.597 4.882 -7.270 1.00 98.06 80 TYR A O 1
ATOM 608 N N . GLY A 1 81 ? -15.835 4.690 -7.112 1.00 96.88 81 GLY A N 1
ATOM 609 C CA . GLY A 1 81 ? -15.936 3.440 -7.858 1.00 96.88 81 GLY A CA 1
ATOM 610 C C . GLY A 1 81 ? -15.563 2.211 -7.011 1.00 96.88 81 GLY A C 1
ATOM 611 O O . GLY A 1 81 ? -15.440 2.301 -5.791 1.00 96.88 81 GLY A O 1
ATOM 612 N N . PRO A 1 82 ? -15.376 1.040 -7.645 1.00 96.69 82 PRO A N 1
ATOM 613 C CA . PRO A 1 82 ? -15.258 -0.238 -6.931 1.00 96.69 82 PRO A CA 1
ATOM 614 C C . PRO A 1 82 ? -13.895 -0.489 -6.265 1.00 96.69 82 PRO A C 1
ATOM 616 O O . PRO A 1 82 ? -13.794 -1.340 -5.382 1.00 96.69 82 PRO A O 1
ATOM 619 N N . TYR A 1 83 ? -12.844 0.227 -6.676 1.00 97.31 83 TYR A N 1
ATOM 620 C CA . TYR A 1 83 ? -11.454 -0.065 -6.285 1.00 97.31 83 TYR A CA 1
ATOM 621 C C . TYR A 1 83 ? -10.746 1.091 -5.571 1.00 97.31 83 TYR A C 1
ATOM 623 O O . TYR A 1 83 ? -9.558 0.992 -5.284 1.00 97.31 83 TYR A O 1
ATOM 631 N N . LYS A 1 84 ? -11.443 2.200 -5.297 1.00 97.50 84 LYS A N 1
ATOM 632 C CA . LYS A 1 84 ? -10.869 3.372 -4.624 1.00 97.50 84 LYS A CA 1
ATOM 633 C C . LYS A 1 84 ? -11.852 3.919 -3.601 1.00 97.50 84 LYS A C 1
ATOM 635 O O . LYS A 1 84 ? -13.053 3.947 -3.856 1.00 97.50 84 LYS A O 1
ATOM 640 N N . ALA A 1 85 ? -11.336 4.383 -2.471 1.00 98.06 85 ALA A N 1
ATOM 641 C CA . ALA A 1 85 ? -12.126 5.042 -1.444 1.00 98.06 85 ALA A CA 1
ATOM 642 C C . ALA A 1 85 ? -11.261 6.030 -0.654 1.00 98.06 85 ALA A C 1
ATOM 644 O O . ALA A 1 85 ? -10.057 5.817 -0.511 1.00 98.06 85 ALA A O 1
ATOM 645 N N . LYS A 1 86 ? -11.875 7.086 -0.119 1.00 98.25 86 LYS A N 1
ATOM 646 C CA . LYS A 1 86 ? -11.293 7.876 0.973 1.00 98.25 86 LYS A CA 1
ATOM 647 C C . LYS A 1 86 ? -11.734 7.275 2.306 1.00 98.25 86 LYS A C 1
ATOM 649 O O . LYS A 1 86 ? -12.848 6.766 2.411 1.00 98.25 86 LYS A O 1
ATOM 654 N N . VAL A 1 87 ? -10.862 7.344 3.307 1.00 97.81 87 VAL A N 1
ATOM 655 C CA . VAL A 1 87 ? -11.171 6.959 4.691 1.00 97.81 87 VAL A CA 1
ATOM 656 C C . VAL A 1 87 ? -11.480 8.229 5.471 1.00 97.81 87 VAL A C 1
ATOM 658 O O . VAL A 1 87 ? -10.696 9.178 5.423 1.00 97.81 87 VAL A O 1
ATOM 661 N N . LYS A 1 88 ? -12.614 8.257 6.168 1.00 97.81 88 LYS A N 1
ATOM 662 C CA . LYS A 1 88 ? -13.007 9.406 6.985 1.00 97.81 88 LYS A CA 1
ATOM 663 C C . LYS A 1 88 ? -12.239 9.421 8.310 1.00 97.81 88 LYS A C 1
ATOM 665 O O . LYS A 1 88 ? -11.889 8.366 8.845 1.00 97.81 88 LYS A O 1
ATOM 670 N N . LEU A 1 89 ? -11.949 10.610 8.837 1.00 97.19 89 LEU A N 1
ATOM 671 C CA . LEU A 1 89 ? -11.036 10.780 9.975 1.00 97.19 89 LEU A CA 1
ATOM 672 C C . LEU A 1 89 ? -11.633 10.349 11.322 1.00 97.19 89 LEU A C 1
ATOM 674 O O . LEU A 1 89 ? -10.874 10.020 12.231 1.00 97.19 89 LEU A O 1
ATOM 678 N N . GLU A 1 90 ? -12.960 10.254 11.448 1.00 96.12 90 GLU A N 1
ATOM 679 C CA . GLU A 1 90 ? -13.658 9.827 12.674 1.00 96.12 90 GLU A CA 1
ATOM 680 C C . GLU A 1 90 ? -13.288 8.390 13.088 1.00 96.12 90 GLU A C 1
ATOM 682 O O . GLU A 1 90 ? -13.495 7.975 14.232 1.00 96.12 90 GLU A O 1
ATOM 687 N N . ILE A 1 91 ? -12.687 7.615 12.177 1.00 96.62 91 ILE A N 1
ATOM 688 C CA . ILE A 1 91 ? -12.120 6.304 12.495 1.00 96.62 91 ILE A CA 1
ATOM 689 C C . ILE A 1 91 ? -11.039 6.389 13.586 1.00 96.62 91 ILE A C 1
ATOM 691 O O . ILE A 1 91 ? -10.904 5.456 14.381 1.00 96.62 91 ILE A O 1
ATOM 695 N N . LEU A 1 92 ? -10.292 7.498 13.660 1.00 95.75 92 LEU A N 1
ATOM 696 C CA . LEU A 1 92 ? -9.224 7.693 14.642 1.00 95.75 92 LEU A CA 1
ATOM 697 C C . LEU A 1 92 ? -9.776 7.694 16.072 1.00 95.75 92 LEU A C 1
ATOM 699 O O . LEU A 1 92 ? -9.208 7.031 16.939 1.00 95.75 92 LEU A O 1
ATOM 703 N N . ASP A 1 93 ? -10.935 8.316 16.300 1.00 95.62 93 ASP A N 1
ATOM 704 C CA . ASP A 1 93 ? -11.587 8.353 17.614 1.00 95.62 93 ASP A CA 1
ATOM 705 C C . ASP A 1 93 ? -12.006 6.952 18.075 1.00 95.62 93 ASP A C 1
ATOM 707 O O . ASP A 1 93 ? -11.799 6.556 19.226 1.00 95.62 93 ASP A O 1
ATOM 711 N N . ARG A 1 94 ? -12.543 6.144 17.151 1.00 95.25 94 ARG A N 1
ATOM 712 C CA . ARG A 1 94 ? -12.910 4.746 17.424 1.00 95.25 94 ARG A CA 1
ATOM 713 C C . ARG A 1 94 ? -11.688 3.886 17.739 1.00 95.25 94 ARG A C 1
ATOM 715 O O . ARG A 1 94 ? -11.778 2.952 18.542 1.00 95.25 94 ARG A O 1
ATOM 722 N N . LEU A 1 95 ?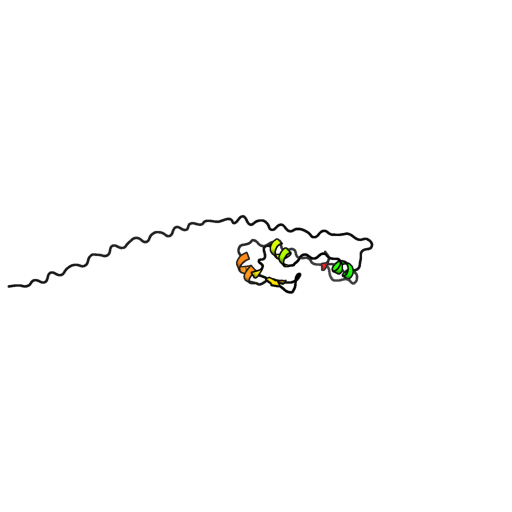 -10.572 4.152 17.066 1.00 94.50 95 LEU A N 1
ATOM 723 C CA . LEU A 1 95 ? -9.344 3.372 17.171 1.00 94.50 95 LEU A CA 1
ATOM 724 C C . LEU A 1 95 ? -8.375 3.887 18.243 1.00 94.50 95 LEU A C 1
ATOM 726 O O . LEU A 1 95 ? -7.398 3.196 18.510 1.00 94.50 95 LEU A O 1
ATOM 730 N N . ALA A 1 96 ? -8.669 4.998 18.924 1.00 95.38 96 ALA A N 1
ATOM 731 C CA . ALA A 1 96 ? -7.774 5.665 19.879 1.00 95.38 96 ALA A CA 1
ATOM 732 C C . ALA A 1 96 ? -7.239 4.772 21.017 1.00 95.38 96 ALA A C 1
ATOM 734 O O . ALA A 1 96 ? -6.185 5.040 21.584 1.00 95.38 96 ALA A O 1
ATOM 735 N N . LYS A 1 97 ? -7.961 3.701 21.371 1.00 95.81 97 LYS A N 1
ATOM 736 C CA . LYS A 1 97 ? -7.552 2.741 22.416 1.00 95.81 97 LYS A CA 1
ATOM 737 C C . LYS A 1 97 ? -6.755 1.549 21.882 1.00 95.81 97 LYS A C 1
ATOM 739 O O . LYS A 1 97 ? -6.329 0.710 22.674 1.00 95.81 97 LYS A O 1
ATOM 744 N N . ARG A 1 98 ? -6.614 1.406 20.561 1.00 93.69 98 ARG A N 1
ATOM 745 C CA . ARG A 1 98 ? -5.828 0.322 19.969 1.00 93.69 98 ARG A CA 1
ATOM 746 C C . ARG A 1 98 ? -4.340 0.668 20.041 1.00 93.69 98 ARG A C 1
ATOM 748 O O . ARG A 1 98 ? -3.980 1.812 19.787 1.00 93.69 98 ARG A O 1
ATOM 755 N N . PRO A 1 99 ? -3.471 -0.304 20.363 1.00 95.75 99 PRO A N 1
ATOM 756 C CA . PRO A 1 99 ? -2.036 -0.084 20.283 1.00 95.75 99 PRO A CA 1
ATOM 757 C C . PRO A 1 99 ? -1.625 0.180 18.831 1.00 95.75 99 PRO A C 1
ATOM 759 O O . PRO A 1 99 ? -2.173 -0.424 17.904 1.00 95.75 99 PRO A O 1
ATOM 762 N N . ASN A 1 100 ? -0.635 1.052 18.646 1.00 95.44 100 ASN A N 1
ATOM 763 C CA . ASN A 1 100 ? -0.058 1.313 17.333 1.00 95.44 100 ASN A CA 1
ATOM 764 C C . ASN A 1 100 ? 0.614 0.054 16.764 1.00 95.44 100 ASN A C 1
ATOM 766 O O . ASN A 1 100 ? 1.184 -0.760 17.497 1.00 95.44 100 ASN A O 1
ATOM 770 N N . GLY A 1 101 ? 0.557 -0.081 15.438 1.00 94.31 101 GLY A N 1
ATOM 771 C CA . GLY A 1 101 ? 1.328 -1.081 14.704 1.00 94.31 101 GLY A CA 1
ATOM 772 C C . GLY A 1 101 ? 2.828 -0.774 14.708 1.00 94.31 101 GLY A C 1
ATOM 773 O O . GLY A 1 101 ? 3.291 0.200 15.303 1.00 94.31 101 GLY A O 1
ATOM 774 N N . LYS A 1 102 ? 3.610 -1.610 14.023 1.00 97.19 102 LYS A N 1
ATOM 775 C CA . LYS A 1 102 ? 5.027 -1.319 13.782 1.00 97.19 102 LYS A CA 1
ATOM 776 C C . LYS A 1 102 ? 5.147 -0.229 12.718 1.00 97.19 102 LYS A C 1
ATOM 778 O O . LYS A 1 102 ? 4.492 -0.313 11.685 1.00 97.19 102 LYS A O 1
ATOM 783 N N . TYR A 1 103 ? 5.985 0.766 12.986 1.00 97.56 103 TYR A N 1
ATOM 784 C CA . TYR A 1 103 ? 6.364 1.790 12.021 1.00 97.56 103 TYR A CA 1
ATOM 785 C C . TYR A 1 103 ? 7.682 1.375 11.364 1.00 97.56 103 TYR A C 1
ATOM 787 O O . TYR A 1 103 ? 8.651 1.099 12.071 1.00 97.56 103 TYR A O 1
ATOM 795 N N . ILE A 1 104 ? 7.688 1.278 10.035 1.00 96.88 104 ILE A N 1
ATOM 796 C CA . ILE A 1 104 ? 8.851 0.894 9.230 1.00 96.88 104 ILE A CA 1
ATOM 797 C C . ILE A 1 104 ? 9.108 2.043 8.259 1.00 96.88 104 ILE A C 1
ATOM 799 O O . ILE A 1 104 ? 8.245 2.351 7.440 1.00 96.88 104 ILE A O 1
ATOM 803 N N . ASP A 1 105 ? 10.275 2.672 8.377 1.00 96.88 105 ASP A N 1
ATOM 804 C CA . ASP A 1 105 ? 10.720 3.732 7.475 1.00 96.88 105 ASP A CA 1
ATOM 805 C C . ASP A 1 105 ? 11.610 3.138 6.376 1.00 96.88 105 ASP A C 1
ATOM 807 O O . ASP A 1 105 ? 12.641 2.528 6.667 1.00 96.88 105 ASP A O 1
ATOM 811 N N . VAL A 1 106 ? 11.186 3.283 5.118 1.00 95.94 106 VAL A N 1
ATOM 812 C CA . VAL A 1 106 ? 11.915 2.788 3.943 1.00 95.94 106 VAL A CA 1
ATOM 813 C C . VAL A 1 106 ? 12.619 3.965 3.273 1.00 95.94 106 VAL A C 1
ATOM 815 O O . VAL A 1 106 ? 12.000 4.793 2.593 1.00 95.94 106 VAL A O 1
ATOM 818 N N . THR A 1 107 ? 13.938 4.017 3.453 1.00 95.81 107 THR A N 1
ATOM 819 C CA . THR A 1 107 ? 14.820 5.042 2.887 1.00 95.81 107 THR A CA 1
ATOM 820 C C . THR A 1 107 ? 15.751 4.461 1.821 1.00 95.81 107 THR A C 1
ATOM 822 O O . THR A 1 107 ? 15.885 3.247 1.687 1.00 95.81 107 THR A O 1
ATOM 825 N N . ALA A 1 108 ? 16.382 5.338 1.047 1.00 95.31 108 ALA A N 1
ATOM 826 C CA . ALA A 1 108 ? 17.394 4.984 0.062 1.00 95.31 108 ALA A CA 1
ATOM 827 C C . ALA A 1 108 ? 18.618 5.889 0.220 1.00 95.31 108 ALA A C 1
ATOM 829 O O . ALA A 1 108 ? 18.586 6.900 0.924 1.00 95.31 108 ALA A O 1
ATOM 830 N N . ILE A 1 109 ? 19.700 5.512 -0.454 1.00 95.31 109 ILE A N 1
ATOM 831 C CA . ILE A 1 109 ? 20.866 6.375 -0.636 1.00 95.31 109 ILE A CA 1
ATOM 832 C C . ILE A 1 109 ? 20.514 7.585 -1.518 1.00 95.31 109 ILE A C 1
ATOM 834 O O . ILE A 1 109 ? 19.412 7.683 -2.062 1.00 95.31 109 ILE A O 1
ATOM 838 N N . THR A 1 110 ? 21.463 8.506 -1.683 1.00 95.00 110 THR A N 1
ATOM 839 C CA . THR A 1 110 ? 21.346 9.604 -2.652 1.00 95.00 110 THR A CA 1
ATOM 840 C C . THR A 1 110 ? 21.004 9.059 -4.045 1.00 95.00 110 THR A C 1
ATOM 842 O O . THR A 1 110 ? 21.695 8.141 -4.489 1.00 95.00 110 THR A O 1
ATOM 845 N N . PRO A 1 111 ? 19.995 9.620 -4.745 1.00 94.19 111 PRO A N 1
ATOM 846 C CA . PRO A 1 111 ? 19.591 9.131 -6.057 1.00 94.19 111 PRO A CA 1
ATOM 847 C C . PRO A 1 111 ? 20.740 9.110 -7.067 1.00 94.19 111 PRO A C 1
ATOM 849 O O . PRO A 1 111 ? 21.491 10.078 -7.202 1.00 94.19 111 PRO A O 1
ATOM 852 N N . THR A 1 112 ? 20.831 8.016 -7.811 1.00 94.50 112 THR A N 1
ATOM 853 C CA . THR A 1 112 ? 21.780 7.775 -8.895 1.00 94.50 112 THR A CA 1
ATOM 854 C C . THR A 1 112 ? 21.024 7.513 -10.203 1.00 94.50 112 THR A C 1
ATOM 856 O O . THR A 1 112 ? 19.867 7.086 -10.180 1.00 94.50 112 THR A O 1
ATOM 859 N N . PRO A 1 113 ? 21.649 7.715 -11.378 1.00 91.44 113 PRO A N 1
ATOM 860 C CA . PRO A 1 113 ? 20.988 7.467 -12.664 1.00 91.44 113 PRO A CA 1
ATOM 861 C C . PRO A 1 113 ? 20.531 6.020 -12.890 1.00 91.44 113 PRO A C 1
ATOM 863 O O . PRO A 1 113 ? 19.665 5.785 -13.726 1.00 91.44 113 PRO A O 1
ATOM 866 N N . LEU A 1 114 ? 21.113 5.050 -12.175 1.00 90.25 114 LEU A N 1
ATOM 867 C CA . LEU A 1 114 ? 20.756 3.637 -12.306 1.00 90.25 114 LEU A CA 1
ATOM 868 C C . LEU A 1 114 ? 19.414 3.308 -11.626 1.00 90.25 114 LEU A C 1
ATOM 870 O O . LEU A 1 114 ? 18.796 2.300 -11.959 1.00 90.25 114 LEU A O 1
ATOM 874 N N . GLY A 1 115 ? 18.954 4.182 -10.723 1.00 89.69 115 GLY A N 1
ATOM 875 C CA . GLY A 1 115 ? 17.728 4.015 -9.958 1.00 89.69 115 GLY A CA 1
ATOM 876 C C . GLY A 1 115 ? 17.875 3.007 -8.817 1.00 89.69 115 GLY A C 1
ATOM 877 O O . GLY A 1 115 ? 18.423 1.920 -8.964 1.00 89.69 115 GLY A O 1
ATOM 878 N N . GLU A 1 116 ? 17.345 3.362 -7.651 1.00 94.75 116 GLU A N 1
ATOM 879 C CA . GLU A 1 116 ? 17.472 2.554 -6.431 1.00 94.75 116 GLU A CA 1
ATOM 880 C C . GLU A 1 116 ? 16.273 1.625 -6.221 1.00 94.75 116 GLU A C 1
ATOM 882 O O . GLU A 1 116 ? 16.322 0.723 -5.392 1.00 94.75 116 GLU A O 1
ATOM 887 N N . GLY A 1 117 ? 15.162 1.860 -6.928 1.00 91.88 117 GLY A N 1
ATOM 888 C CA . GLY A 1 117 ? 13.963 1.025 -6.807 1.00 91.88 117 GLY A CA 1
ATOM 889 C C . GLY A 1 117 ? 13.272 1.102 -5.439 1.00 91.88 117 GLY A C 1
ATOM 890 O O . GLY A 1 117 ? 12.574 0.166 -5.055 1.00 91.88 117 GLY A O 1
ATOM 891 N N . LYS A 1 118 ? 13.430 2.214 -4.702 1.00 95.19 118 LYS A 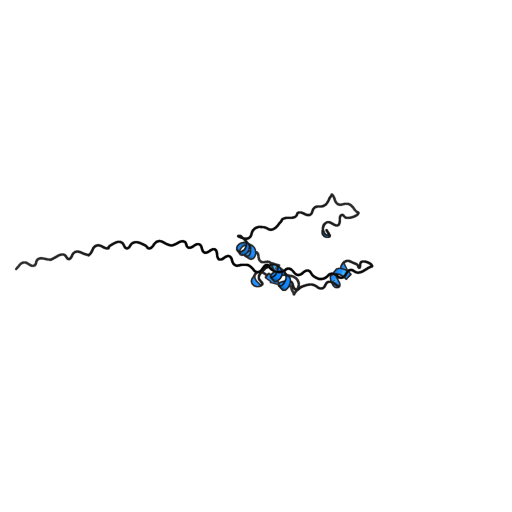N 1
ATOM 892 C CA . LYS A 1 118 ? 12.918 2.381 -3.327 1.00 95.19 118 LYS A CA 1
ATOM 893 C C . LYS A 1 118 ? 11.429 2.050 -3.170 1.00 95.19 118 LYS A C 1
ATOM 895 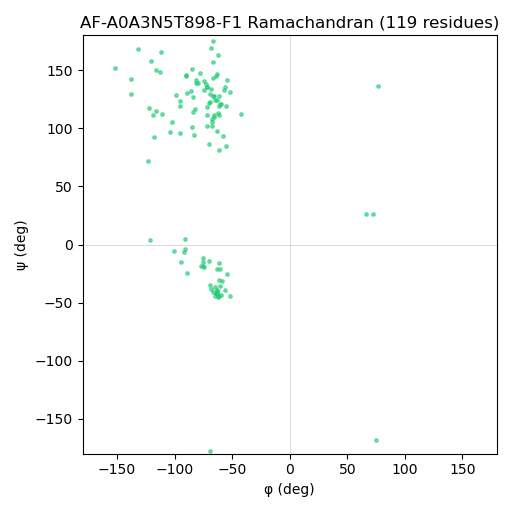O O . LYS A 1 118 ? 11.058 1.397 -2.211 1.00 95.19 118 LYS A O 1
ATOM 900 N N . SER A 1 119 ? 10.573 2.503 -4.088 1.00 91.81 119 SER A N 1
ATOM 901 C CA . SER A 1 119 ? 9.119 2.268 -4.002 1.00 91.81 119 SER A CA 1
ATOM 902 C C . SER A 1 119 ? 8.704 0.837 -4.361 1.00 91.81 119 SER A C 1
ATOM 904 O O . SER A 1 119 ? 7.564 0.460 -4.106 1.00 91.81 119 SER A O 1
ATOM 906 N N . THR A 1 120 ? 9.598 0.067 -4.986 1.00 91.88 120 THR A N 1
ATOM 907 C CA . THR A 1 120 ? 9.349 -1.319 -5.407 1.00 91.88 120 THR A CA 1
ATOM 908 C C . THR A 1 120 ? 9.707 -2.327 -4.309 1.00 91.88 120 THR A C 1
ATOM 910 O O . THR A 1 120 ? 9.167 -3.433 -4.324 1.00 91.88 120 THR A O 1
ATOM 913 N N . THR A 1 121 ? 10.612 -1.958 -3.388 1.00 77.00 121 THR A N 1
ATOM 914 C CA . THR A 1 121 ? 11.099 -2.801 -2.274 1.00 77.00 121 THR A CA 1
ATOM 915 C C . THR A 1 121 ? 10.155 -2.735 -1.081 1.00 77.00 121 THR A C 1
ATOM 917 O O . THR A 1 121 ? 9.801 -3.817 -0.560 1.00 77.00 121 THR A O 1
#

Sequence (121 aa):
MAITKKRKALPKKTLAKKPAVKKAGTSASSNGKKAVFVPTKLKLLRPIPSDIEIAQAGKLKPVLQIAAELGIRENELELYGPYKAKVKLEILDRLAKRPNGKYIDVTAITPTPLGEGKSTT

Foldseek 3Di:
DDDDDDDDDDDDDDDDDDDDDDPDDDPPPPPPDQLDDDDDDDDDDPPDDDPVVVVVVDDADFVVSVCSSVVHDPVQWDDDPRHDIDGHPVVCVVCVPPDDDDDDDQDDDDDDPVGPCRVVD